Protein AF-A0AAC9P848-F1 (afdb_monomer_lite)

Secondary structure (DSSP, 8-state):
-HHHHHHTT---EEE-TTGGGGGG-TTTGGGGTTGGGSSEEEEEHHHHT-PPSP-EEEEES-HHHHHHHH----TT-PPPSSSPPTTT----

Structure (mmCIF, N/CA/C/O backbone):
data_AF-A0AAC9P848-F1
#
_entry.id   AF-A0AAC9P848-F1
#
loop_
_atom_site.group_PDB
_atom_site.id
_atom_site.type_symbol
_atom_site.label_atom_id
_atom_site.label_alt_id
_atom_site.label_comp_id
_atom_site.label_asym_id
_atom_site.label_entity_id
_atom_site.label_seq_id
_atom_site.pdbx_PDB_ins_code
_atom_site.Cartn_x
_atom_site.Cartn_y
_atom_site.Cartn_z
_atom_site.occupancy
_atom_site.B_iso_or_equiv
_atom_site.auth_seq_id
_atom_site.auth_comp_id
_atom_site.auth_asym_id
_atom_site.auth_atom_id
_atom_site.pdbx_PDB_model_num
ATOM 1 N N . MET A 1 1 ? -13.535 -3.681 7.606 1.00 87.06 1 MET A N 1
ATOM 2 C CA . MET A 1 1 ? -13.679 -3.386 6.159 1.00 87.06 1 MET A CA 1
ATOM 3 C C . MET A 1 1 ? -12.884 -4.344 5.275 1.00 87.06 1 MET A C 1
ATOM 5 O O . MET A 1 1 ? -13.464 -4.858 4.330 1.00 87.06 1 MET A O 1
ATOM 9 N N . ILE A 1 2 ? -11.616 -4.654 5.585 1.00 95.69 2 ILE A N 1
ATOM 10 C CA . ILE A 1 2 ? -10.778 -5.536 4.744 1.00 95.69 2 ILE A CA 1
ATOM 11 C C . ILE A 1 2 ? -11.411 -6.911 4.438 1.00 95.69 2 ILE A C 1
ATOM 13 O O . ILE A 1 2 ? -11.428 -7.281 3.267 1.00 95.69 2 ILE A O 1
ATOM 17 N N . PRO A 1 3 ? -11.990 -7.657 5.405 1.00 95.06 3 PRO A N 1
ATOM 18 C CA . PRO A 1 3 ? -12.623 -8.943 5.090 1.00 95.06 3 PRO A CA 1
ATOM 19 C C . PRO A 1 3 ? -13.790 -8.825 4.100 1.00 95.06 3 PRO A C 1
ATOM 21 O O . PRO A 1 3 ? -13.960 -9.683 3.242 1.00 95.06 3 PRO A O 1
ATOM 24 N N . ILE A 1 4 ? -14.557 -7.733 4.186 1.00 96.88 4 ILE A N 1
ATOM 25 C CA . ILE A 1 4 ? -15.688 -7.457 3.289 1.00 96.88 4 ILE A CA 1
ATOM 26 C C . ILE A 1 4 ? -15.174 -7.162 1.874 1.00 96.88 4 ILE A C 1
ATOM 28 O O . ILE A 1 4 ? -15.676 -7.730 0.912 1.00 96.88 4 ILE A O 1
ATOM 32 N N . ALA A 1 5 ? -14.138 -6.328 1.748 1.00 97.44 5 ALA A N 1
ATOM 33 C CA . ALA A 1 5 ? -13.510 -6.031 0.461 1.00 97.44 5 ALA A CA 1
ATOM 34 C C . ALA A 1 5 ? -12.926 -7.296 -0.191 1.00 97.44 5 ALA A C 1
ATOM 36 O O . ALA A 1 5 ? -13.171 -7.554 -1.367 1.00 97.44 5 ALA A O 1
ATOM 37 N N . ARG A 1 6 ? -12.243 -8.144 0.590 1.00 94.56 6 ARG A N 1
ATOM 38 C CA . ARG A 1 6 ? -11.717 -9.432 0.111 1.00 94.56 6 ARG A CA 1
ATOM 39 C C . ARG A 1 6 ? -12.820 -10.379 -0.361 1.00 94.56 6 ARG A C 1
ATOM 41 O O . ARG A 1 6 ? -12.635 -11.042 -1.376 1.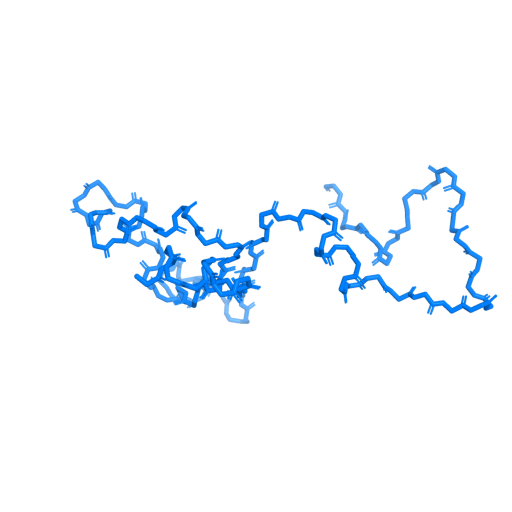00 94.56 6 ARG A O 1
ATOM 48 N N . ALA A 1 7 ? -13.963 -10.423 0.327 1.00 97.12 7 ALA A N 1
ATOM 49 C CA . ALA A 1 7 ? -15.114 -11.221 -0.103 1.00 97.12 7 ALA A CA 1
ATOM 50 C C . ALA A 1 7 ? -15.680 -10.766 -1.463 1.00 97.12 7 ALA A C 1
ATOM 52 O O . ALA A 1 7 ? -16.256 -11.574 -2.183 1.00 97.12 7 ALA A O 1
ATOM 53 N N . ALA A 1 8 ? -15.471 -9.499 -1.830 1.00 97.81 8 ALA A N 1
ATOM 54 C CA . ALA A 1 8 ? -15.800 -8.941 -3.140 1.00 97.81 8 ALA A CA 1
ATOM 55 C C . ALA A 1 8 ? -14.618 -8.962 -4.132 1.00 97.81 8 ALA A C 1
ATOM 57 O O . ALA A 1 8 ? -14.675 -8.292 -5.161 1.00 97.81 8 ALA A O 1
ATOM 58 N N . SER A 1 9 ? -13.534 -9.683 -3.820 1.00 97.12 9 SER A N 1
ATOM 59 C CA . SER A 1 9 ? -12.299 -9.721 -4.619 1.00 97.12 9 SER A CA 1
ATOM 60 C C . SER A 1 9 ? -11.682 -8.339 -4.881 1.00 97.12 9 SER A C 1
ATOM 62 O O . SER A 1 9 ? -11.018 -8.131 -5.895 1.00 97.12 9 SER A O 1
ATOM 64 N N . ALA A 1 10 ? -11.887 -7.388 -3.968 1.00 97.88 10 ALA A N 1
ATOM 65 C CA . ALA A 1 10 ? -11.343 -6.043 -4.076 1.00 97.88 10 ALA A CA 1
ATOM 66 C C . ALA A 1 10 ? -9.964 -5.930 -3.414 1.00 97.88 10 ALA A C 1
ATOM 68 O O . ALA A 1 10 ? -9.711 -6.511 -2.355 1.00 97.88 10 ALA A O 1
ATOM 69 N N . TRP A 1 11 ? -9.105 -5.116 -4.026 1.00 97.62 11 TRP A N 1
ATOM 70 C CA . TRP A 1 11 ? -7.828 -4.696 -3.458 1.00 97.62 11 TRP A CA 1
ATOM 71 C C . TRP A 1 11 ? -8.047 -3.693 -2.328 1.00 97.62 11 TRP A C 1
ATOM 73 O O . TRP A 1 11 ? -8.821 -2.744 -2.479 1.00 97.62 11 TRP A O 1
ATOM 83 N N . VAL A 1 12 ? -7.327 -3.850 -1.217 1.00 98.38 12 VAL A N 1
ATOM 84 C CA . VAL A 1 12 ? -7.337 -2.871 -0.128 1.00 98.38 12 VAL A CA 1
ATOM 85 C C . VAL A 1 12 ? -5.987 -2.183 -0.010 1.00 98.38 12 VAL A C 1
ATOM 87 O O . VAL A 1 12 ? -4.990 -2.780 0.399 1.00 98.38 12 VAL A O 1
ATOM 90 N N . HIS A 1 13 ? -5.987 -0.892 -0.326 1.00 98.06 13 HIS A N 1
ATOM 91 C CA . HIS A 1 13 ? -4.887 0.022 -0.057 1.00 98.06 13 HIS A CA 1
ATOM 92 C C . HIS A 1 13 ? -5.182 0.835 1.205 1.00 98.06 13 HIS A C 1
ATOM 94 O O . HIS A 1 13 ? -6.305 1.310 1.386 1.00 98.06 13 HIS A O 1
ATOM 100 N N . ILE A 1 14 ? -4.181 1.009 2.064 1.00 98.19 14 ILE A N 1
ATOM 101 C CA . ILE A 1 14 ? -4.259 1.939 3.192 1.00 98.19 14 ILE A CA 1
ATOM 102 C C . ILE A 1 14 ? -3.403 3.151 2.870 1.00 98.19 14 ILE A C 1
ATOM 104 O O . ILE A 1 14 ? -2.176 3.055 2.834 1.00 98.19 14 ILE A O 1
ATOM 108 N N . ASP A 1 15 ? -4.069 4.289 2.702 1.00 97.75 15 ASP A N 1
ATOM 109 C CA . ASP A 1 15 ? -3.419 5.587 2.803 1.00 97.75 15 ASP A CA 1
ATOM 110 C C . ASP A 1 15 ? -3.165 5.871 4.283 1.00 97.75 15 ASP A C 1
ATOM 112 O O . ASP A 1 15 ? -4.074 6.139 5.073 1.00 97.75 15 ASP A O 1
ATOM 116 N N . GLY A 1 16 ? -1.907 5.729 4.667 1.00 96.75 16 GLY A N 1
ATOM 117 C CA . GLY A 1 16 ? -1.436 5.961 6.011 1.00 96.75 16 GLY A CA 1
ATOM 118 C C . GLY A 1 16 ? -0.421 7.091 6.078 1.00 96.75 16 GLY A C 1
ATOM 119 O O . GLY A 1 16 ? 0.397 7.076 6.994 1.00 96.75 16 GLY A O 1
ATOM 120 N N . ALA A 1 17 ? -0.499 8.064 5.161 1.00 96.62 17 ALA A N 1
ATOM 121 C CA . ALA A 1 17 ? 0.415 9.199 5.027 1.00 96.62 17 ALA A CA 1
ATOM 122 C C . ALA A 1 17 ? 0.908 9.792 6.361 1.00 96.62 17 ALA A C 1
ATOM 124 O O . ALA A 1 17 ? 2.093 10.078 6.523 1.00 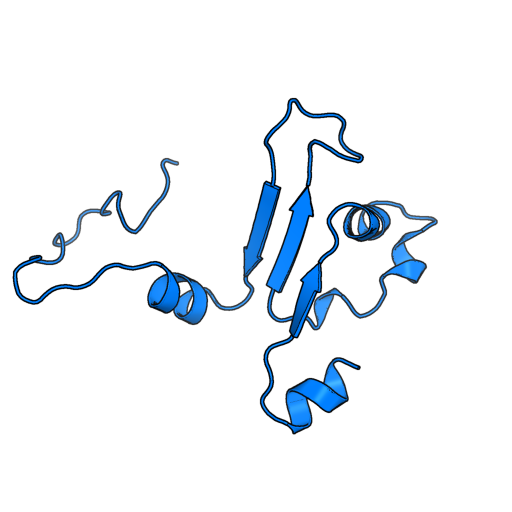96.62 17 ALA A O 1
ATOM 125 N N . PHE A 1 18 ? -0.006 9.941 7.324 1.00 94.00 18 PHE A N 1
ATOM 126 C CA . PHE A 1 18 ? 0.319 10.241 8.721 1.00 94.00 18 PHE A CA 1
ATOM 127 C C . PHE A 1 18 ? 0.168 9.008 9.621 1.00 94.00 18 PHE A C 1
ATOM 129 O O . PHE A 1 18 ? 1.072 8.661 10.375 1.00 94.00 18 PHE A O 1
ATOM 136 N N . GLY A 1 19 ? -0.996 8.355 9.562 1.00 94.38 19 GLY A N 1
ATOM 137 C CA . GLY A 1 19 ? -1.434 7.413 10.591 1.00 94.38 19 GLY A CA 1
ATOM 138 C C . GLY A 1 19 ? -0.671 6.089 10.649 1.00 94.38 19 GLY A C 1
ATOM 139 O O . GLY A 1 19 ? -0.667 5.459 11.705 1.00 94.38 19 GLY A O 1
ATOM 140 N N . LEU A 1 20 ? 0.004 5.656 9.573 1.00 96.44 20 LEU A N 1
ATOM 141 C CA . LEU A 1 20 ? 0.668 4.343 9.553 1.00 96.44 20 LEU A CA 1
ATOM 142 C C . LEU A 1 20 ? 1.797 4.254 10.582 1.00 96.44 20 LEU A C 1
ATOM 144 O O . LEU A 1 20 ? 2.018 3.206 11.190 1.00 96.44 20 LEU A O 1
ATOM 148 N N . TRP A 1 21 ? 2.463 5.377 10.836 1.00 95.06 21 TRP A N 1
ATOM 149 C CA . TRP A 1 21 ? 3.526 5.507 11.826 1.00 95.06 21 TRP A CA 1
ATOM 150 C C . TRP A 1 21 ? 3.074 5.197 13.260 1.00 95.06 21 TRP A C 1
ATOM 152 O O . TRP A 1 21 ? 3.905 4.795 14.075 1.00 95.06 21 TRP A O 1
ATOM 162 N N . ALA A 1 22 ? 1.771 5.264 13.572 1.00 95.88 22 ALA A N 1
ATOM 163 C CA . ALA A 1 22 ? 1.247 4.796 14.859 1.00 95.88 22 ALA A CA 1
ATOM 164 C C . ALA A 1 22 ? 1.619 3.327 15.130 1.00 95.88 22 ALA A C 1
ATOM 166 O O . ALA A 1 22 ? 1.795 2.940 16.286 1.00 95.88 22 ALA A O 1
ATOM 167 N N . ARG A 1 23 ? 1.835 2.518 14.079 1.00 95.69 23 ARG A N 1
ATOM 168 C CA . ARG A 1 23 ? 2.269 1.119 14.194 1.00 95.69 23 ARG A CA 1
ATOM 169 C C . ARG A 1 23 ? 3.649 0.963 14.838 1.00 95.69 23 ARG A C 1
ATOM 171 O O . ARG A 1 23 ? 3.898 -0.067 15.462 1.00 95.69 23 ARG A O 1
ATOM 178 N N . ALA A 1 24 ? 4.523 1.963 14.712 1.00 94.19 24 ALA A N 1
ATOM 179 C CA . ALA A 1 24 ? 5.848 1.975 15.332 1.00 94.19 24 ALA A CA 1
ATOM 180 C C . ALA A 1 24 ? 5.806 2.324 16.835 1.00 94.19 24 ALA A C 1
ATOM 182 O O . ALA A 1 24 ? 6.755 2.035 17.564 1.00 94.19 24 ALA A O 1
ATOM 183 N N . SER A 1 25 ? 4.711 2.914 17.326 1.00 95.62 25 SER A N 1
ATOM 184 C CA . SER A 1 25 ? 4.545 3.264 18.738 1.00 95.62 25 SER A CA 1
ATOM 185 C C . SER A 1 25 ? 3.975 2.094 19.540 1.00 95.62 25 SER A C 1
ATOM 187 O O . SER A 1 25 ? 2.948 1.521 19.181 1.00 95.62 25 SER A O 1
ATOM 189 N N . ARG A 1 26 ? 4.582 1.767 20.688 1.00 96.56 26 ARG A N 1
ATOM 190 C CA . ARG A 1 26 ? 4.037 0.740 21.599 1.00 96.56 26 ARG A CA 1
ATOM 191 C C . ARG A 1 26 ? 2.668 1.120 22.162 1.00 96.56 26 ARG A C 1
ATOM 193 O O . ARG A 1 26 ? 1.834 0.241 22.330 1.00 96.56 26 ARG A O 1
ATOM 200 N N . GLU A 1 27 ? 2.454 2.405 22.422 1.00 98.12 27 GLU A N 1
ATOM 201 C CA . GLU A 1 27 ? 1.215 2.933 22.996 1.00 98.12 27 GLU A CA 1
ATOM 202 C C . GLU A 1 27 ? 0.107 3.043 21.942 1.00 98.12 27 GLU A C 1
ATOM 204 O O . GLU A 1 27 ? -1.027 2.657 22.203 1.00 98.12 27 GLU A O 1
ATOM 209 N N . HIS A 1 28 ? 0.438 3.475 20.720 1.00 97.19 28 HIS A N 1
ATOM 210 C CA . HIS A 1 28 ? -0.563 3.831 19.705 1.00 97.19 28 HIS A CA 1
ATOM 211 C C . HIS A 1 28 ? -0.809 2.753 18.640 1.00 97.19 28 HIS A C 1
ATOM 213 O O . HIS A 1 28 ? -1.743 2.883 17.852 1.00 97.19 28 HIS A O 1
ATOM 219 N N . ARG A 1 29 ? -0.033 1.657 18.608 1.00 97.38 29 ARG A N 1
ATOM 220 C CA . ARG A 1 29 ? -0.168 0.603 17.578 1.00 97.38 29 ARG A CA 1
ATOM 221 C C . ARG A 1 29 ? -1.551 -0.043 17.486 1.00 97.38 29 ARG A C 1
ATOM 223 O O . ARG A 1 29 ? -1.844 -0.650 16.455 1.00 97.38 29 ARG A O 1
ATOM 230 N N . HIS A 1 30 ? -2.345 0.050 18.553 1.00 97.31 30 HIS A N 1
ATOM 231 C CA . HIS A 1 30 ? -3.705 -0.478 18.624 1.00 97.31 30 HIS A CA 1
ATOM 232 C C . HIS A 1 30 ? -4.674 0.299 17.715 1.00 97.31 30 HIS A C 1
ATOM 234 O O . HIS A 1 30 ? -5.610 -0.277 17.173 1.00 97.31 30 HIS A O 1
A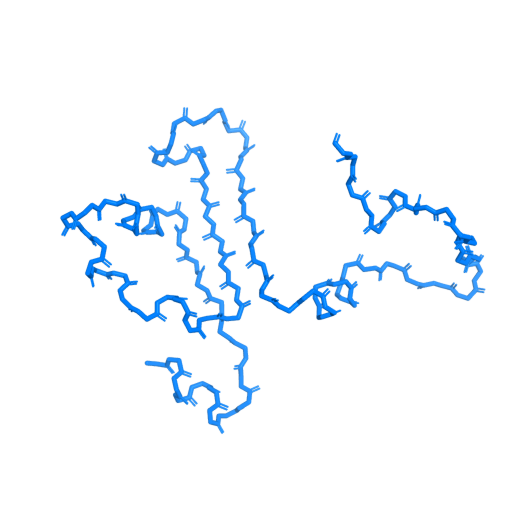TOM 240 N N . LEU A 1 31 ? -4.406 1.589 17.464 1.00 97.00 31 LEU A N 1
ATOM 241 C CA . LEU A 1 31 ? -5.219 2.448 16.588 1.00 97.00 31 LEU A CA 1
ATOM 242 C C . LEU A 1 31 ? -5.207 1.997 15.122 1.00 97.00 31 LEU A C 1
ATOM 244 O O . LEU A 1 31 ? -6.064 2.389 14.336 1.00 97.00 31 LEU A O 1
ATOM 248 N N . VAL A 1 32 ? -4.215 1.190 14.757 1.00 96.69 32 VAL A N 1
ATOM 249 C CA . VAL A 1 32 ? -3.972 0.697 13.401 1.00 96.69 32 VAL A CA 1
ATOM 250 C C . VAL A 1 32 ? -3.886 -0.831 13.388 1.00 96.69 32 VAL A C 1
ATOM 252 O O . VAL A 1 32 ? -3.108 -1.424 12.646 1.00 96.69 32 VAL A O 1
ATOM 255 N N . GLU A 1 33 ? -4.645 -1.510 14.244 1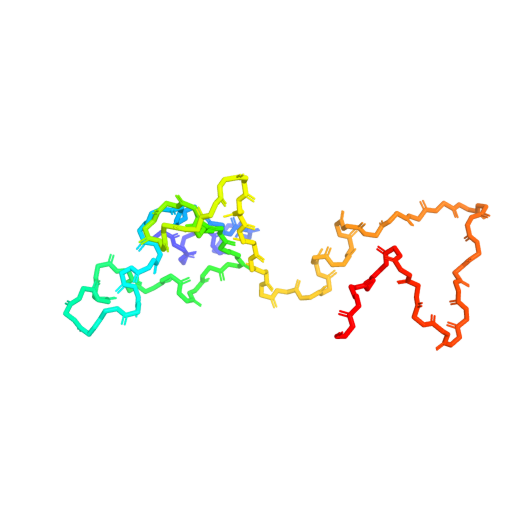.00 96.56 33 GLU A N 1
ATOM 256 C CA . GLU A 1 33 ? -4.792 -2.965 14.152 1.00 96.56 33 GLU A CA 1
ATOM 257 C C . GLU A 1 33 ? -5.515 -3.377 12.865 1.00 96.56 33 GLU A C 1
ATOM 259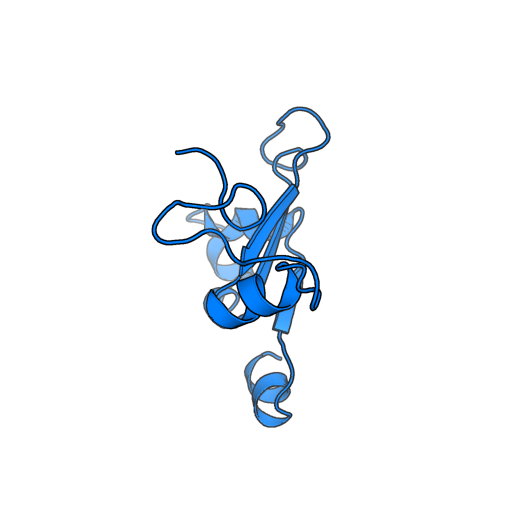 O O . GLU A 1 33 ? -6.446 -2.716 12.405 1.00 96.56 33 GLU A O 1
ATOM 264 N N . GLY A 1 34 ? -5.067 -4.473 12.249 1.00 95.94 34 GLY A N 1
ATOM 265 C CA . GLY A 1 34 ? -5.625 -4.970 10.996 1.00 95.94 34 GLY A CA 1
ATOM 266 C C . GLY A 1 34 ? -5.038 -4.327 9.741 1.00 95.94 34 GLY A C 1
ATOM 267 O O . GLY A 1 34 ? -5.319 -4.816 8.645 1.00 95.94 34 GLY A O 1
ATOM 268 N N . VAL A 1 35 ? -4.186 -3.296 9.847 1.00 96.75 35 VAL A N 1
ATOM 269 C CA . VAL A 1 35 ? -3.514 -2.715 8.667 1.00 96.75 35 VAL A CA 1
ATOM 270 C C . VAL A 1 35 ? -2.624 -3.737 7.956 1.00 96.75 35 VAL A C 1
ATOM 272 O O . VAL A 1 35 ? -2.498 -3.710 6.735 1.00 96.75 35 VAL A O 1
ATOM 275 N N . GLU A 1 36 ? -2.092 -4.718 8.692 1.00 95.12 36 GLU A N 1
ATOM 276 C CA . GLU A 1 36 ? -1.377 -5.890 8.174 1.00 95.12 36 GLU A CA 1
ATOM 277 C C . GLU A 1 36 ? -2.202 -6.818 7.287 1.00 95.12 36 GLU A C 1
ATOM 279 O O . GLU A 1 36 ? -1.624 -7.722 6.692 1.00 95.12 36 GLU A O 1
ATOM 284 N N . LEU A 1 37 ? -3.513 -6.619 7.169 1.00 96.62 37 LEU A N 1
ATOM 285 C CA . LEU A 1 37 ? -4.363 -7.387 6.262 1.00 96.62 37 LEU A CA 1
ATOM 286 C C . LEU A 1 37 ? -4.527 -6.709 4.893 1.00 96.62 37 LEU A C 1
ATOM 288 O O . LEU A 1 37 ? -5.106 -7.312 3.987 1.00 96.62 37 LEU A O 1
ATOM 292 N N . ALA A 1 38 ? -4.047 -5.472 4.730 1.00 97.88 38 ALA A N 1
ATOM 293 C CA . ALA A 1 38 ? -4.114 -4.748 3.466 1.00 97.88 38 ALA A CA 1
ATOM 294 C C . ALA A 1 38 ? -3.146 -5.325 2.424 1.00 97.88 38 ALA A C 1
ATOM 296 O O . ALA A 1 38 ? -2.149 -5.978 2.755 1.00 97.88 38 ALA A O 1
ATOM 297 N N . ASP A 1 39 ? -3.441 -5.074 1.155 1.00 98.38 39 ASP A N 1
ATOM 298 C CA . ASP A 1 39 ? -2.630 -5.525 0.023 1.00 98.38 39 ASP A CA 1
ATOM 299 C C . ASP A 1 39 ? -1.499 -4.531 -0.282 1.00 98.38 39 ASP A C 1
ATOM 301 O O . ASP A 1 39 ? -0.440 -4.911 -0.784 1.00 98.38 39 ASP A O 1
ATOM 305 N N . SER A 1 40 ? -1.681 -3.264 0.098 1.00 98.44 40 SER A N 1
ATOM 306 C CA . SER A 1 40 ? -0.633 -2.242 0.041 1.00 98.44 40 SER A CA 1
ATOM 307 C C . SER A 1 40 ? -0.843 -1.114 1.046 1.00 98.44 40 SER A C 1
ATOM 309 O O . SER A 1 40 ? -1.957 -0.885 1.525 1.00 98.44 40 SER A O 1
ATOM 311 N N . TRP A 1 41 ? 0.237 -0.389 1.315 1.00 98.31 41 TRP A N 1
ATOM 312 C CA . TRP A 1 41 ? 0.277 0.815 2.134 1.00 98.31 41 TRP A CA 1
ATOM 313 C C . TRP A 1 41 ? 0.954 1.955 1.381 1.00 98.31 41 TRP A C 1
ATOM 315 O O . TRP A 1 41 ? 1.871 1.715 0.593 1.00 98.31 41 TRP A O 1
ATOM 325 N N . ALA A 1 42 ? 0.550 3.181 1.687 1.00 97.81 42 ALA A N 1
ATOM 326 C CA . ALA A 1 42 ? 1.333 4.381 1.428 1.00 97.81 42 ALA A CA 1
ATOM 327 C C . ALA A 1 42 ? 1.554 5.146 2.739 1.00 97.81 42 ALA A C 1
ATOM 329 O O . ALA A 1 42 ? 0.668 5.194 3.594 1.00 97.81 42 ALA A O 1
ATOM 330 N N . THR A 1 43 ? 2.737 5.727 2.912 1.00 97.25 43 THR A N 1
ATOM 331 C CA . THR A 1 43 ? 3.056 6.623 4.029 1.00 97.25 43 THR A CA 1
ATOM 332 C C . THR A 1 43 ? 4.048 7.686 3.581 1.00 97.25 43 THR A C 1
ATOM 334 O O . THR A 1 43 ? 4.865 7.412 2.706 1.00 97.25 43 THR A O 1
ATOM 337 N N . ASP A 1 44 ? 4.046 8.860 4.210 1.00 96.50 44 ASP A N 1
ATOM 338 C CA . ASP A 1 44 ? 5.022 9.901 3.887 1.00 96.50 44 ASP A CA 1
ATOM 339 C C . ASP A 1 44 ? 6.008 10.069 5.037 1.00 96.50 44 ASP A C 1
ATOM 341 O O . ASP A 1 44 ? 5.635 10.268 6.201 1.00 96.50 44 ASP A O 1
ATOM 345 N N . ALA A 1 45 ? 7.294 10.011 4.708 1.00 94.31 45 ALA A N 1
ATOM 346 C CA . ALA A 1 45 ? 8.352 10.297 5.663 1.00 94.31 45 ALA A CA 1
ATOM 347 C C . ALA A 1 45 ? 8.492 11.813 5.886 1.00 94.31 45 ALA A C 1
ATOM 349 O O . ALA A 1 45 ? 8.793 12.244 7.000 1.00 94.31 45 ALA A O 1
ATOM 350 N N . HIS A 1 46 ? 8.159 12.645 4.888 1.00 93.38 46 HIS A N 1
ATOM 351 C CA . HIS A 1 46 ? 8.216 14.105 5.048 1.00 93.38 46 HIS A CA 1
ATOM 352 C C . HIS A 1 46 ? 7.125 14.668 5.971 1.00 93.38 46 HIS A C 1
ATOM 354 O O . HIS A 1 46 ? 7.093 15.865 6.236 1.00 93.38 46 HIS A O 1
ATOM 360 N N . LYS A 1 47 ? 6.200 13.816 6.434 1.00 90.62 47 LYS A N 1
ATOM 361 C CA . LYS A 1 47 ? 5.167 14.161 7.412 1.00 90.62 47 LYS A CA 1
ATOM 362 C C . LYS A 1 47 ? 5.715 13.947 8.824 1.00 90.62 47 LYS A C 1
ATOM 364 O O . LYS A 1 47 ? 6.488 14.760 9.318 1.00 90.62 47 LYS A O 1
ATOM 369 N N . TRP A 1 48 ? 5.363 12.850 9.493 1.00 90.75 48 TRP A N 1
ATOM 370 C CA . TRP A 1 48 ? 5.756 12.637 10.895 1.00 90.75 48 TRP A CA 1
ATOM 371 C C . TRP A 1 48 ? 7.228 12.298 11.119 1.00 90.75 48 TRP A C 1
ATOM 373 O O . TRP A 1 48 ? 7.717 12.529 12.222 1.00 90.75 48 TRP A O 1
ATOM 383 N N . LEU A 1 49 ? 7.946 11.787 10.114 1.00 90.25 49 LEU A N 1
ATOM 384 C CA . LEU A 1 49 ? 9.389 11.565 10.255 1.00 90.25 49 LEU A CA 1
ATOM 385 C C . LEU A 1 49 ? 10.223 12.815 9.956 1.00 90.25 49 LEU A C 1
ATOM 387 O O . LEU A 1 49 ? 11.441 12.767 10.108 1.00 90.25 49 LEU A O 1
ATOM 391 N N . ASN A 1 50 ? 9.583 13.927 9.574 1.00 89.44 50 ASN A N 1
ATOM 392 C CA . ASN A 1 50 ? 10.230 15.216 9.339 1.00 89.44 50 ASN A CA 1
ATOM 393 C C . ASN A 1 50 ? 11.418 15.135 8.356 1.00 89.44 50 ASN A C 1
ATOM 395 O O . ASN A 1 50 ? 12.412 15.848 8.499 1.00 89.44 50 ASN A O 1
ATOM 399 N N . THR A 1 51 ? 11.346 14.234 7.369 1.00 95.38 51 THR A N 1
ATOM 400 C CA . THR A 1 51 ? 12.327 14.203 6.277 1.00 95.38 51 THR A CA 1
ATOM 401 C C . THR A 1 51 ? 12.074 15.365 5.310 1.00 95.38 51 THR A C 1
ATOM 403 O O . THR A 1 51 ? 10.944 15.845 5.226 1.00 95.38 51 THR A O 1
ATOM 406 N N . PRO A 1 52 ? 13.068 15.800 4.516 1.00 95.00 52 PRO A N 1
ATOM 407 C CA . PRO A 1 52 ? 12.832 16.782 3.463 1.00 95.00 52 PRO A CA 1
ATOM 408 C C . PRO A 1 52 ? 11.733 16.338 2.491 1.00 95.00 52 PRO A C 1
ATOM 410 O O . PRO A 1 52 ? 11.587 15.148 2.196 1.00 95.00 52 PRO A O 1
ATOM 413 N N . GLN A 1 53 ? 10.966 17.308 2.005 1.00 89.00 53 GLN A N 1
ATOM 414 C CA . GLN A 1 53 ? 9.923 17.105 1.007 1.00 89.00 53 GLN A CA 1
ATOM 415 C C . GLN A 1 53 ? 10.536 17.039 -0.414 1.00 89.00 53 GLN A C 1
ATOM 417 O O . GLN A 1 53 ? 11.445 17.815 -0.701 1.00 89.00 53 GLN A O 1
ATOM 422 N N . ASP A 1 54 ? 10.102 16.169 -1.342 1.00 88.50 54 ASP A N 1
ATOM 423 C CA . ASP A 1 54 ? 9.087 15.097 -1.261 1.00 88.50 54 ASP A CA 1
ATOM 424 C C . ASP A 1 54 ? 9.687 13.728 -0.872 1.00 88.50 54 ASP A C 1
ATOM 426 O O . ASP A 1 54 ? 10.777 13.368 -1.309 1.00 88.50 54 ASP A O 1
ATOM 430 N N . ASN A 1 55 ? 8.966 12.942 -0.059 1.00 94.69 55 ASN A N 1
ATOM 431 C CA . ASN A 1 55 ? 9.391 11.614 0.392 1.00 94.69 55 ASN A CA 1
ATOM 432 C C . ASN A 1 55 ? 8.165 10.769 0.777 1.00 94.69 55 ASN A C 1
ATOM 434 O O . ASN A 1 55 ? 7.746 10.740 1.940 1.00 94.69 55 ASN A O 1
ATOM 438 N N . GLY A 1 56 ? 7.580 10.133 -0.239 1.00 94.94 56 GLY A N 1
ATOM 439 C CA . GLY A 1 56 ? 6.511 9.148 -0.105 1.00 94.94 56 GLY A CA 1
ATOM 440 C C . GLY A 1 56 ? 7.057 7.727 -0.232 1.00 94.94 56 GLY A C 1
ATOM 441 O O . GLY A 1 56 ? 7.993 7.469 -0.988 1.00 94.94 56 GLY A O 1
ATOM 442 N N . ILE A 1 57 ? 6.460 6.797 0.505 1.00 95.88 57 ILE A N 1
ATOM 443 C CA . ILE A 1 57 ? 6.845 5.387 0.550 1.00 95.88 57 ILE A CA 1
ATOM 444 C C . ILE A 1 57 ? 5.608 4.549 0.239 1.00 95.88 57 ILE A C 1
ATOM 446 O O . ILE A 1 57 ? 4.609 4.622 0.956 1.00 95.88 57 ILE A O 1
ATOM 450 N N . ALA A 1 58 ? 5.693 3.714 -0.796 1.00 96.38 58 ALA A N 1
ATOM 451 C CA . ALA A 1 58 ? 4.675 2.725 -1.134 1.00 96.38 58 ALA A CA 1
ATOM 452 C C . ALA A 1 58 ? 5.198 1.314 -0.848 1.00 96.38 58 ALA A C 1
ATOM 454 O O . ALA A 1 58 ? 6.316 0.962 -1.220 1.00 96.38 58 ALA A O 1
ATOM 455 N N . ILE A 1 59 ? 4.381 0.498 -0.188 1.00 96.69 59 ILE A N 1
ATOM 456 C CA . ILE A 1 59 ? 4.704 -0.890 0.149 1.00 96.69 59 ILE A CA 1
ATOM 457 C C . ILE A 1 59 ? 3.586 -1.764 -0.401 1.00 96.69 59 ILE A C 1
ATOM 459 O O . ILE A 1 59 ? 2.425 -1.590 -0.036 1.00 96.69 59 ILE A O 1
ATOM 463 N N . VAL A 1 60 ? 3.926 -2.716 -1.268 1.00 97.56 60 VAL A N 1
ATOM 464 C CA . VAL A 1 60 ? 2.969 -3.651 -1.869 1.00 97.56 60 VAL A CA 1
ATOM 465 C C . VAL A 1 60 ? 3.318 -5.070 -1.446 1.00 97.56 60 VAL A C 1
ATOM 467 O O . VAL A 1 60 ? 4.462 -5.500 -1.574 1.00 97.56 60 VAL A O 1
ATOM 470 N N . ARG A 1 61 ? 2.326 -5.803 -0.932 1.00 96.75 61 ARG A N 1
ATOM 471 C CA . ARG A 1 61 ? 2.506 -7.179 -0.454 1.00 96.75 61 ARG A CA 1
ATOM 472 C C . ARG A 1 61 ? 2.829 -8.142 -1.591 1.00 96.75 61 ARG A C 1
ATOM 474 O O . ARG A 1 61 ? 3.688 -9.006 -1.438 1.00 96.75 61 ARG A O 1
ATOM 481 N N . ASP A 1 62 ? 2.102 -8.025 -2.699 1.00 96.75 62 ASP A N 1
ATOM 482 C CA . ASP A 1 62 ? 2.264 -8.897 -3.857 1.00 96.75 62 ASP A CA 1
ATOM 483 C C . ASP A 1 62 ? 3.286 -8.304 -4.832 1.00 96.75 62 ASP A C 1
ATOM 485 O O . ASP A 1 62 ? 3.013 -7.365 -5.585 1.00 96.75 62 ASP A O 1
ATOM 489 N N . ARG A 1 63 ? 4.483 -8.893 -4.822 1.00 92.50 63 ARG A N 1
ATOM 490 C CA . ARG A 1 63 ? 5.580 -8.520 -5.717 1.00 92.50 63 ARG A CA 1
ATOM 491 C C . ARG A 1 63 ? 5.227 -8.718 -7.192 1.00 92.50 63 ARG A C 1
ATOM 493 O O . ARG A 1 63 ? 5.659 -7.920 -8.021 1.00 92.50 63 ARG A O 1
ATOM 500 N N . THR A 1 64 ? 4.482 -9.769 -7.523 1.00 92.38 64 THR A N 1
ATOM 501 C CA . THR A 1 64 ? 4.098 -10.081 -8.903 1.00 92.38 64 THR A CA 1
ATOM 502 C C . THR A 1 64 ? 3.116 -9.040 -9.414 1.00 92.38 64 THR A C 1
ATOM 504 O O . THR A 1 64 ? 3.320 -8.506 -10.500 1.00 92.38 64 THR A O 1
ATOM 507 N N . ALA A 1 65 ? 2.108 -8.690 -8.608 1.00 93.88 65 ALA A N 1
ATOM 508 C CA . ALA A 1 65 ? 1.145 -7.645 -8.946 1.00 93.88 65 ALA A CA 1
ATOM 509 C C . ALA A 1 65 ? 1.822 -6.274 -9.109 1.00 93.88 65 ALA A C 1
ATOM 511 O O . ALA A 1 65 ? 1.577 -5.586 -10.097 1.00 93.88 65 ALA A O 1
ATOM 512 N N . HIS A 1 66 ? 2.723 -5.902 -8.189 1.00 92.88 66 HIS A N 1
ATOM 513 C CA . HIS A 1 66 ? 3.481 -4.653 -8.294 1.00 92.88 66 HIS A CA 1
ATOM 514 C C . HIS A 1 66 ? 4.329 -4.601 -9.570 1.00 92.88 66 HIS A C 1
ATOM 516 O O . HIS A 1 66 ? 4.264 -3.627 -10.314 1.00 92.88 66 HIS A O 1
ATOM 522 N N . ARG A 1 67 ? 5.093 -5.665 -9.855 1.00 87.19 67 ARG A N 1
ATOM 523 C CA . ARG A 1 67 ? 5.910 -5.749 -11.071 1.00 87.19 67 ARG A CA 1
ATOM 524 C C . ARG A 1 67 ? 5.041 -5.669 -12.324 1.00 87.19 67 ARG A C 1
ATOM 526 O O . ARG A 1 67 ? 5.331 -4.872 -13.198 1.00 87.19 67 ARG A O 1
ATOM 533 N N . ALA A 1 68 ? 3.953 -6.432 -12.392 1.00 88.12 68 ALA A N 1
ATOM 534 C CA . ALA A 1 68 ? 3.050 -6.405 -13.540 1.00 88.12 68 ALA A CA 1
ATOM 535 C C . ALA A 1 68 ? 2.453 -5.010 -13.796 1.00 88.12 68 ALA A C 1
ATOM 537 O O . ALA A 1 68 ? 2.266 -4.638 -14.949 1.00 88.12 68 ALA A O 1
ATOM 538 N N . ALA A 1 69 ? 2.176 -4.240 -12.739 1.00 90.06 69 ALA A N 1
ATOM 539 C CA . ALA A 1 69 ? 1.650 -2.882 -12.855 1.00 90.06 69 ALA A CA 1
ATOM 540 C C . ALA A 1 69 ? 2.708 -1.837 -13.258 1.00 90.06 69 ALA A C 1
ATOM 542 O O . ALA A 1 69 ? 2.354 -0.841 -13.885 1.00 90.06 69 ALA A O 1
ATOM 543 N N . MET A 1 70 ? 3.978 -2.041 -12.886 1.00 88.06 70 MET A N 1
ATOM 544 C CA . MET A 1 70 ? 5.056 -1.057 -13.076 1.00 88.06 70 MET A CA 1
ATOM 545 C C . MET A 1 70 ? 6.002 -1.376 -14.240 1.00 88.06 70 MET A C 1
ATOM 547 O O . MET A 1 70 ? 6.697 -0.483 -14.719 1.00 88.06 70 MET A O 1
ATOM 551 N N . THR A 1 71 ? 6.045 -2.622 -14.715 1.00 83.12 71 THR A N 1
ATOM 552 C CA . THR A 1 71 ? 6.884 -3.006 -15.853 1.00 83.12 71 THR A CA 1
ATOM 553 C C . THR A 1 71 ? 6.259 -2.510 -17.155 1.00 83.12 71 THR A C 1
ATOM 555 O O . THR A 1 71 ? 5.130 -2.856 -17.507 1.00 83.12 71 THR A O 1
ATOM 558 N N . LEU A 1 72 ? 7.035 -1.751 -17.925 1.00 77.81 72 LEU A N 1
ATOM 559 C CA . LEU A 1 72 ? 6.688 -1.395 -19.293 1.00 77.81 72 LEU A CA 1
ATOM 560 C C . LEU A 1 72 ? 7.103 -2.534 -20.231 1.00 77.81 72 LEU A C 1
ATOM 562 O O . LEU A 1 72 ? 8.280 -2.874 -20.317 1.00 77.81 72 LEU A O 1
ATOM 566 N N . THR A 1 73 ? 6.150 -3.104 -20.967 1.00 75.88 73 THR A N 1
ATOM 567 C CA . THR A 1 73 ? 6.447 -4.076 -22.028 1.00 75.88 73 THR A CA 1
ATOM 568 C C . THR A 1 73 ? 6.036 -3.514 -23.382 1.00 75.88 73 THR A C 1
ATOM 570 O O . THR A 1 73 ? 5.013 -2.844 -23.513 1.00 75.88 73 THR A O 1
ATOM 573 N N . ALA A 1 74 ? 6.844 -3.772 -24.406 1.00 76.25 74 ALA A N 1
ATOM 574 C CA . ALA A 1 74 ? 6.511 -3.468 -25.789 1.00 76.25 74 ALA A CA 1
ATOM 575 C C . ALA A 1 74 ? 7.131 -4.533 -26.690 1.00 76.25 74 ALA A C 1
ATOM 577 O O . ALA A 1 74 ? 8.208 -5.038 -26.394 1.00 76.25 74 ALA A O 1
ATOM 578 N N . HIS A 1 75 ? 6.492 -4.852 -27.815 1.00 74.25 75 HIS A N 1
ATOM 579 C CA . HIS A 1 75 ? 6.988 -5.890 -28.729 1.00 74.25 75 HIS A CA 1
ATOM 580 C C . HIS A 1 75 ? 8.392 -5.617 -29.292 1.00 74.25 75 HIS A C 1
ATOM 582 O O . HIS A 1 75 ? 9.064 -6.546 -29.728 1.00 74.25 75 HIS A O 1
ATOM 588 N N . TYR A 1 76 ? 8.825 -4.356 -29.295 1.00 78.44 76 TYR A N 1
ATOM 589 C CA . TYR A 1 76 ? 10.161 -3.942 -29.723 1.00 78.44 76 TYR A CA 1
ATOM 590 C C . TYR A 1 76 ? 11.166 -3.834 -28.564 1.00 78.44 76 TYR A C 1
ATOM 592 O O . TYR A 1 76 ? 12.350 -3.616 -28.810 1.00 78.44 76 TYR A O 1
ATOM 600 N N . LEU A 1 77 ? 10.715 -3.957 -27.311 1.00 76.19 77 LEU A N 1
ATOM 601 C CA . LEU A 1 77 ? 11.592 -4.039 -26.149 1.00 76.19 77 LEU A CA 1
ATOM 602 C C . LEU A 1 77 ? 12.025 -5.496 -25.996 1.00 76.19 77 LEU A C 1
ATOM 604 O O . LEU A 1 77 ? 11.215 -6.370 -25.690 1.00 76.19 77 LEU A O 1
ATOM 608 N N . VAL A 1 78 ? 13.307 -5.757 -26.236 1.00 70.62 78 VAL A N 1
ATOM 609 C CA . VAL A 1 78 ? 13.915 -7.054 -25.937 1.00 70.62 78 VAL A CA 1
ATOM 610 C C . VAL A 1 78 ? 14.153 -7.087 -24.429 1.00 70.62 78 VAL A C 1
ATOM 612 O O . VAL A 1 78 ? 14.884 -6.223 -23.942 1.00 70.62 78 VAL A O 1
ATOM 615 N N . PRO A 1 79 ? 13.554 -8.029 -23.679 1.00 68.12 79 PRO A N 1
ATOM 616 C CA . PRO A 1 79 ? 13.869 -8.184 -22.267 1.00 68.12 79 PRO A CA 1
ATOM 617 C C . PRO A 1 79 ? 15.381 -8.360 -22.114 1.00 68.12 79 PRO A C 1
ATOM 619 O O . PRO A 1 79 ? 15.976 -9.176 -22.826 1.00 68.12 79 PRO A O 1
ATOM 622 N N . GLY A 1 80 ? 16.006 -7.593 -21.215 1.00 65.06 80 GLY A N 1
ATOM 623 C CA . GLY A 1 80 ? 17.383 -7.868 -20.808 1.00 65.06 80 GLY A CA 1
ATOM 624 C C . GLY A 1 80 ? 17.495 -9.341 -20.404 1.00 65.06 80 GLY A C 1
ATOM 625 O O . GLY A 1 80 ? 16.558 -9.871 -19.811 1.00 65.06 80 GLY A O 1
ATOM 626 N N . GLY A 1 81 ? 18.577 -10.017 -20.808 1.00 67.94 81 GLY A N 1
ATOM 627 C CA . GLY A 1 81 ? 18.814 -11.436 -20.507 1.00 67.94 81 GLY A CA 1
ATOM 628 C C . GLY A 1 81 ? 18.984 -11.694 -19.003 1.00 67.94 81 GLY A C 1
ATOM 629 O O . GLY A 1 81 ? 18.212 -11.224 -18.180 1.00 67.94 81 GLY A O 1
ATOM 630 N N . ASP A 1 82 ? 20.035 -12.396 -18.587 1.00 68.50 82 ASP A N 1
ATOM 631 C CA . ASP A 1 82 ? 20.229 -12.697 -17.154 1.00 68.50 82 ASP A CA 1
ATOM 632 C C . ASP A 1 82 ? 20.613 -11.470 -16.288 1.00 68.50 82 ASP A C 1
ATOM 634 O O . ASP A 1 82 ? 20.795 -11.585 -15.075 1.00 68.50 82 ASP A O 1
ATOM 638 N N . ALA A 1 83 ? 20.745 -10.281 -16.887 1.00 71.19 83 ALA A N 1
ATOM 639 C CA . ALA A 1 83 ? 21.106 -9.047 -16.194 1.00 71.19 83 ALA A CA 1
ATOM 640 C C . ALA A 1 83 ? 19.870 -8.304 -15.654 1.00 71.19 83 ALA A C 1
ATOM 642 O O . ALA A 1 83 ? 18.845 -8.197 -16.325 1.00 71.19 83 ALA A O 1
ATOM 643 N N . ARG A 1 84 ? 19.985 -7.732 -14.447 1.00 72.31 84 ARG A N 1
ATOM 644 C CA . ARG A 1 84 ? 18.955 -6.855 -13.867 1.00 72.31 84 ARG A CA 1
ATOM 645 C C . ARG A 1 84 ? 18.773 -5.606 -14.733 1.00 72.31 84 ARG A C 1
ATOM 647 O O . ARG A 1 84 ? 19.707 -4.824 -14.885 1.00 72.31 84 ARG A O 1
ATOM 654 N N . ASP A 1 85 ? 17.563 -5.411 -15.247 1.00 76.06 8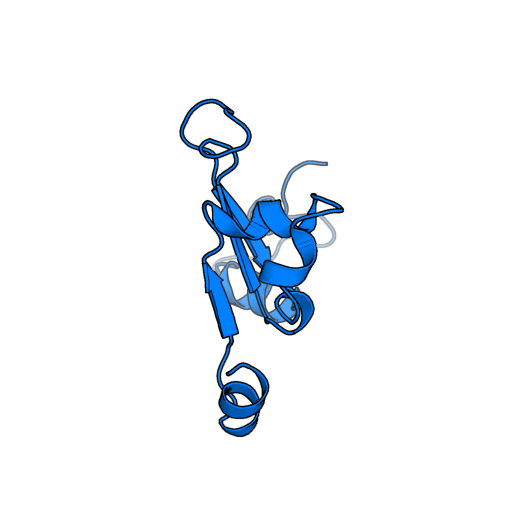5 ASP A N 1
ATOM 655 C CA . ASP A 1 85 ? 17.173 -4.186 -15.944 1.00 76.06 85 ASP A CA 1
ATOM 656 C C . ASP A 1 85 ? 16.819 -3.082 -14.934 1.00 76.06 85 ASP A C 1
ATOM 658 O O . ASP A 1 85 ? 16.057 -3.312 -13.991 1.00 76.06 85 ASP A O 1
ATOM 662 N N . ALA A 1 86 ? 17.356 -1.879 -15.134 1.00 75.31 86 ALA A N 1
ATOM 663 C CA . ALA A 1 86 ? 17.069 -0.716 -14.299 1.00 75.31 86 ALA A CA 1
ATOM 664 C C . ALA A 1 86 ? 15.597 -0.270 -14.376 1.00 75.31 86 ALA A C 1
ATOM 666 O O . ALA A 1 86 ? 15.118 0.408 -13.471 1.00 75.31 86 ALA A O 1
ATOM 667 N N . ILE A 1 87 ? 14.863 -0.663 -15.424 1.00 75.81 87 ILE A N 1
ATOM 668 C CA . ILE A 1 87 ? 13.416 -0.425 -15.516 1.00 75.81 87 ILE A CA 1
ATOM 669 C C . ILE A 1 87 ? 12.627 -1.253 -14.493 1.00 75.81 87 ILE A C 1
ATOM 671 O O . ILE A 1 87 ? 11.529 -0.883 -14.090 1.00 75.81 87 ILE A O 1
ATOM 675 N N . ASP A 1 88 ? 13.199 -2.379 -14.072 1.00 74.94 88 ASP A N 1
ATOM 676 C CA . ASP A 1 88 ? 12.549 -3.400 -13.262 1.00 74.94 88 ASP A CA 1
ATOM 677 C C . ASP A 1 88 ? 13.094 -3.468 -11.827 1.00 74.94 88 ASP A C 1
ATOM 679 O O . ASP A 1 88 ? 12.501 -4.134 -10.968 1.00 74.94 88 ASP A O 1
ATOM 683 N N . TRP A 1 89 ? 14.244 -2.838 -11.576 1.00 74.94 89 TRP A N 1
ATOM 684 C CA . TRP A 1 89 ? 15.016 -2.975 -10.346 1.00 74.94 89 TRP A CA 1
ATOM 685 C C . TRP A 1 89 ? 15.666 -1.654 -9.932 1.00 74.94 89 TRP A C 1
ATOM 687 O O . TRP A 1 89 ? 16.280 -0.964 -10.741 1.00 74.94 89 TRP A O 1
ATOM 697 N N . THR A 1 90 ? 15.593 -1.337 -8.640 1.00 71.19 90 THR A N 1
ATOM 698 C CA . THR A 1 90 ? 16.368 -0.249 -8.029 1.00 71.19 90 THR A CA 1
ATOM 699 C C . THR A 1 90 ? 17.818 -0.686 -7.760 1.00 71.19 90 THR A C 1
ATOM 701 O O . THR A 1 90 ? 18.063 -1.891 -7.644 1.00 71.19 90 THR A O 1
ATOM 704 N N . PRO A 1 91 ? 18.774 0.258 -7.629 1.00 69.62 91 PRO A N 1
ATOM 705 C CA . PRO A 1 91 ? 20.136 -0.037 -7.171 1.00 69.62 91 PRO A CA 1
ATOM 706 C C . PRO A 1 91 ? 20.147 -0.702 -5.784 1.00 69.62 91 PRO A C 1
ATOM 708 O O . PRO A 1 91 ? 19.230 -0.458 -4.995 1.00 69.62 91 PRO A O 1
ATOM 711 N N . ASP A 1 92 ? 21.166 -1.528 -5.517 1.00 65.88 92 ASP A N 1
ATOM 712 C CA . ASP A 1 92 ? 21.404 -2.151 -4.201 1.00 65.88 92 ASP A CA 1
ATOM 713 C C . ASP A 1 92 ? 21.882 -1.134 -3.146 1.00 65.88 92 ASP A C 1
ATOM 715 O O . ASP A 1 92 ? 22.625 -0.191 -3.514 1.00 65.88 92 ASP A O 1
#

Foldseek 3Di:
DLVVCVVVVHAFEDEPQPPVCLCVDPVRVVVCPPVVSHQKYKYACCPPVVDDPDGIDIDGPDLVVVQVVQDDDDPPDDPDDPDDDVSRDDDD

pLDDT: mean 89.87, std 9.97, range [65.06, 98.44]

InterPro domains:
  IPR002129 Pyridoxal phosphate-dependent decarboxylase, major domain [PF00282] (3-78)
  IPR010977 Aromatic-L-amino-acid decarboxylase [PTHR11999] (3-89)
  IPR015421 Pyridoxal phosphate-dependent transferase, major domain [G3DSA:3.40.640.10] (1-92)
  IPR015424 Pyridoxal phosphate-dependent transferase [SSF53383] (3-90)

Organism: NCBI:txid364410

Sequence (92 aa):
MIPIARAASAWVHIDGAFGLWARASREHRHLVEGVELADSWATDAHKWLNTPQDNGIAIVRDRTAHRAAMTLTAHYLVPGGDARDAIDWTPD

Radius of gyration: 16.98 Å; chains: 1; bounding box: 37×30×53 Å